Protein AF-A0A6B3GRY0-F1 (afdb_monomer)

Sequence (123 aa):
RLLSPQTLEAMTTVTPTDGTNIRFYGLGLRRYDLSCGTRVYGHTGTVQGFYTYAFSTRDGRRSLSALANTSNHGAANTALGGTLEAAFCGKKSAFAPAARSTAPSGTAAHVPLPAERDLPERH

Nearest PDB structures (foldseek):
  1pwd-assembly1_A  TM=9.852E-01  e=1.048E-08  Streptomyces sp. R61
  3wwx-assembly1_A  TM=9.154E-01  e=1.849E-05  Streptomyces sp. 82F2
  4y7p-assembly2_A  TM=9.454E-01  e=3.811E-04  Bacillus cereus
  7spn-assembly1_B  TM=7.417E-01  e=6.575E-03  Dehalococcoidia bacterium
  2qmi-assembly1_C  TM=7.936E-01  e=3.899E-02  Pyrococcus abyssi

Foldseek 3Di:
DPDDPVVLVQQPPWDAPDPPVQWTGGNNKIWGQEPQRFIKIHDWDADAQKTWDWIAGPVRPFIDIDMGRHAPPQVVQQVRQQVCCCRPVNPPPPDDDDDDDDDDDDPPDPDRDRGDDGDDDDD

Radius of gyration: 17.15 Å; Cα contacts (8 Å, |Δi|>4): 181; chains: 1; bounding box: 60×28×46 Å

Mean predicted aligned error: 9.05 Å

Structure (mmCIF, N/CA/C/O backbone):
data_AF-A0A6B3GRY0-F1
#
_entry.id   AF-A0A6B3GRY0-F1
#
loop_
_atom_site.group_PDB
_atom_site.id
_atom_site.type_symbol
_atom_site.label_atom_id
_atom_site.label_alt_id
_atom_site.label_comp_id
_atom_site.label_asym_id
_atom_site.label_entity_id
_atom_site.label_seq_id
_atom_site.pdbx_PDB_ins_code
_atom_site.Cartn_x
_atom_site.Cartn_y
_atom_site.Cartn_z
_atom_site.occupancy
_atom_site.B_iso_or_equiv
_atom_site.auth_seq_id
_atom_site.auth_comp_id
_atom_site.auth_asym_id
_atom_site.auth_atom_id
_atom_site.pdbx_PDB_model_num
ATOM 1 N N . ARG A 1 1 ? -2.930 -10.501 16.714 1.00 85.62 1 ARG A N 1
ATOM 2 C CA . ARG A 1 1 ? -3.199 -9.193 17.367 1.00 85.62 1 ARG A CA 1
ATOM 3 C C . ARG A 1 1 ? -1.935 -8.823 18.138 1.00 85.62 1 ARG A C 1
ATOM 5 O O . ARG A 1 1 ? -1.480 -9.681 18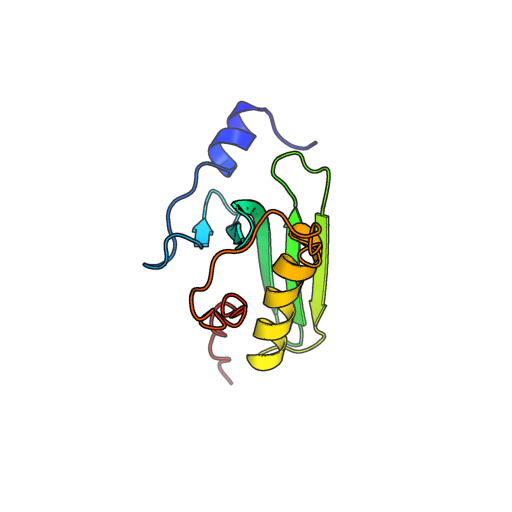.876 1.00 85.62 1 ARG A O 1
ATOM 12 N N . LEU A 1 2 ? -1.332 -7.654 17.886 1.00 95.81 2 LEU A N 1
ATOM 13 C CA . LEU A 1 2 ? 0.056 -7.359 18.307 1.00 95.81 2 LEU A CA 1
ATOM 14 C C . LEU A 1 2 ? 0.212 -6.120 19.202 1.00 95.81 2 LEU A C 1
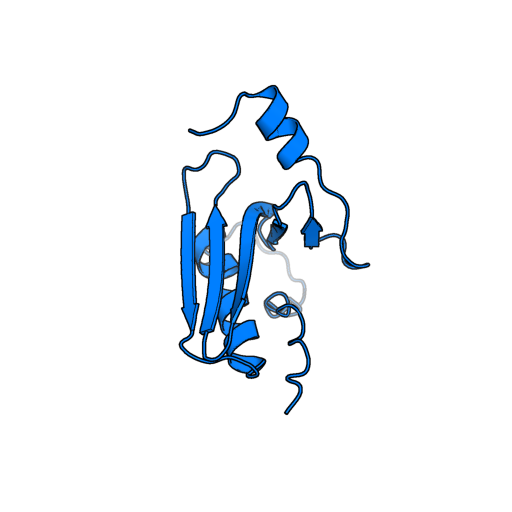ATOM 16 O O . LEU A 1 2 ? 1.208 -6.007 19.902 1.00 95.81 2 LEU A O 1
ATOM 20 N N . LEU A 1 3 ? -0.747 -5.191 19.170 1.00 97.06 3 LEU A N 1
ATOM 21 C CA . LEU A 1 3 ? -0.653 -3.882 19.821 1.00 97.06 3 LEU A CA 1
ATOM 22 C C . LEU A 1 3 ? -1.882 -3.620 20.696 1.00 97.06 3 LEU A C 1
ATOM 24 O O . LEU A 1 3 ? -2.958 -4.179 20.451 1.00 97.06 3 LEU A O 1
ATOM 28 N N . SER A 1 4 ? -1.730 -2.724 21.676 1.00 97.94 4 SER A N 1
ATOM 29 C CA . SER A 1 4 ? -2.867 -2.123 22.379 1.00 97.94 4 SER A CA 1
ATOM 30 C C . SER A 1 4 ? -3.727 -1.297 21.401 1.00 97.94 4 SER A C 1
ATOM 32 O O . SER A 1 4 ? -3.216 -0.856 20.364 1.00 97.94 4 SER A O 1
ATOM 34 N N . PRO A 1 5 ? -5.016 -1.045 21.704 1.00 97.00 5 PRO A N 1
ATOM 35 C CA . PRO A 1 5 ? -5.861 -0.200 20.860 1.00 97.00 5 PRO A CA 1
ATOM 36 C C . PRO A 1 5 ? -5.269 1.196 20.619 1.00 97.00 5 PRO A C 1
ATOM 38 O O . PRO A 1 5 ? -5.230 1.643 19.478 1.00 97.00 5 PRO A O 1
ATOM 41 N N . GLN A 1 6 ? -4.726 1.834 21.661 1.00 98.19 6 GLN A N 1
ATOM 42 C CA . GLN A 1 6 ? -4.141 3.176 21.570 1.00 98.19 6 GLN A CA 1
ATOM 43 C C . GLN A 1 6 ? -2.892 3.206 20.675 1.00 98.19 6 GLN A C 1
ATOM 45 O O . GLN A 1 6 ? -2.738 4.105 19.852 1.00 98.19 6 GLN A O 1
ATOM 50 N N . THR A 1 7 ? -2.008 2.208 20.789 1.00 98.38 7 THR A N 1
ATOM 51 C CA . THR A 1 7 ? -0.813 2.128 19.934 1.00 98.38 7 THR A CA 1
ATOM 52 C C . THR A 1 7 ? -1.187 1.817 18.484 1.00 98.38 7 THR A C 1
ATOM 54 O O . THR A 1 7 ? -0.588 2.374 17.566 1.00 98.38 7 THR A O 1
ATOM 57 N N . LEU A 1 8 ? -2.202 0.973 18.257 1.00 97.75 8 LEU A N 1
ATOM 58 C CA . LEU A 1 8 ? -2.716 0.718 16.911 1.00 97.75 8 LEU A CA 1
ATOM 59 C C . LEU A 1 8 ? -3.337 1.977 16.300 1.00 97.75 8 LEU A C 1
ATOM 61 O O . LEU A 1 8 ? -3.157 2.216 15.110 1.00 97.75 8 LEU A O 1
ATOM 65 N N . GLU A 1 9 ? -4.060 2.772 17.086 1.00 97.94 9 GLU A N 1
ATOM 66 C CA . GLU A 1 9 ? -4.619 4.041 16.629 1.00 97.94 9 GLU A CA 1
ATOM 67 C C . GLU A 1 9 ? -3.510 4.988 16.177 1.00 97.94 9 GLU A C 1
ATOM 69 O O . GLU A 1 9 ? -3.509 5.371 15.008 1.00 97.94 9 GLU A O 1
ATOM 74 N N . ALA A 1 10 ? -2.497 5.216 17.020 1.00 98.38 10 ALA A N 1
ATOM 75 C CA . ALA A 1 10 ? -1.327 6.025 16.676 1.00 98.38 10 ALA A CA 1
ATOM 76 C C . ALA A 1 10 ? -0.610 5.534 15.405 1.00 98.38 10 ALA A C 1
ATOM 78 O O . ALA A 1 10 ? -0.278 6.338 14.538 1.00 98.38 10 ALA A O 1
ATOM 79 N N . MET A 1 11 ? -0.425 4.217 15.244 1.00 98.44 11 MET A N 1
ATOM 80 C CA . MET A 1 11 ? 0.202 3.632 14.050 1.00 98.44 11 MET A CA 1
ATOM 81 C C . MET A 1 11 ? -0.586 3.911 12.760 1.00 98.44 11 MET A C 1
ATOM 83 O O . MET A 1 11 ? -0.009 3.964 11.675 1.00 98.44 11 MET A O 1
ATOM 87 N N . THR A 1 12 ? -1.903 4.094 12.878 1.00 97.81 12 THR A N 1
ATOM 88 C CA . THR A 1 12 ? -2.832 4.271 11.749 1.00 97.81 12 THR A CA 1
ATOM 89 C C . THR A 1 12 ? -3.395 5.676 11.594 1.00 97.81 12 THR A C 1
ATOM 91 O O . THR A 1 12 ? -4.213 5.909 10.703 1.00 97.81 12 THR A O 1
ATOM 94 N N . THR A 1 13 ? -2.934 6.609 12.419 1.00 98.38 13 THR A N 1
ATOM 95 C CA . THR A 1 13 ? -3.030 8.038 12.146 1.00 98.38 13 THR A CA 1
ATOM 96 C C . THR A 1 13 ? -2.027 8.352 11.044 1.00 98.38 13 THR A C 1
ATOM 98 O O . THR A 1 13 ? -0.827 8.152 11.217 1.00 98.38 13 THR A O 1
ATOM 101 N N . VAL A 1 14 ? -2.521 8.781 9.884 1.00 98.31 14 VAL A N 1
ATOM 102 C CA . VAL A 1 14 ? -1.716 8.891 8.662 1.00 98.31 14 VAL A CA 1
ATOM 103 C C . VAL A 1 14 ? -1.763 10.291 8.062 1.00 98.31 14 VAL A C 1
ATOM 105 O O . VAL A 1 14 ? -2.771 10.988 8.174 1.00 98.31 14 VAL A O 1
ATOM 108 N N . THR A 1 15 ? -0.703 10.665 7.352 1.00 97.81 15 THR A N 1
ATOM 109 C CA . THR A 1 15 ? -0.609 11.905 6.569 1.00 97.81 15 THR A CA 1
ATOM 110 C C . THR A 1 15 ? -0.476 11.593 5.073 1.00 97.81 15 THR A C 1
ATOM 112 O O . THR A 1 15 ? -0.004 10.506 4.729 1.00 97.81 15 THR A O 1
ATOM 115 N N . PRO A 1 16 ? -0.918 12.481 4.160 1.00 96.88 16 PRO A N 1
ATOM 116 C CA . PRO A 1 16 ? -0.730 12.282 2.721 1.00 96.88 16 PRO A CA 1
ATOM 117 C C . PRO A 1 16 ? 0.758 12.209 2.354 1.00 96.88 16 PRO A C 1
ATOM 119 O O . PRO A 1 16 ? 1.554 12.998 2.859 1.00 96.88 16 PRO A O 1
ATOM 122 N N . THR A 1 17 ? 1.135 11.289 1.463 1.00 93.88 17 THR A N 1
ATOM 123 C CA . THR A 1 17 ? 2.526 11.165 0.973 1.00 93.88 17 THR A CA 1
ATOM 124 C C . THR A 1 17 ? 2.779 11.907 -0.335 1.00 93.88 17 THR A C 1
ATOM 126 O O . THR A 1 17 ? 3.926 12.097 -0.724 1.00 93.88 17 THR A O 1
ATOM 129 N N . ASP A 1 18 ? 1.717 12.283 -1.044 1.00 89.31 18 ASP A N 1
ATOM 130 C CA . ASP A 1 18 ? 1.761 13.004 -2.311 1.00 89.31 18 ASP A CA 1
ATOM 131 C C . ASP A 1 18 ? 0.512 13.902 -2.460 1.00 89.31 18 ASP A C 1
ATOM 133 O O . ASP A 1 18 ? -0.374 13.919 -1.602 1.00 89.31 18 ASP A O 1
ATOM 137 N N . GLY A 1 19 ? 0.423 14.656 -3.561 1.00 90.50 19 GLY A N 1
ATOM 138 C CA . GLY A 1 19 ? -0.716 15.541 -3.841 1.00 90.50 19 GLY A CA 1
ATOM 139 C C . GLY A 1 19 ? -2.008 14.831 -4.271 1.00 90.50 19 GLY A C 1
ATOM 140 O O . GLY A 1 19 ? -3.014 15.496 -4.499 1.00 90.50 19 GLY A O 1
ATOM 141 N N . THR A 1 20 ? -2.007 13.499 -4.404 1.00 88.25 20 THR A N 1
ATOM 142 C CA . THR A 1 20 ? -3.162 12.744 -4.919 1.00 88.25 20 THR A CA 1
ATOM 143 C C . THR A 1 20 ? -4.208 12.437 -3.848 1.00 88.25 20 THR A C 1
ATOM 145 O O . THR A 1 20 ? -5.334 12.091 -4.189 1.00 88.25 20 THR A O 1
ATOM 148 N N . ASN A 1 21 ? -3.863 12.578 -2.559 1.00 91.06 21 ASN A N 1
ATOM 149 C CA . ASN A 1 21 ? -4.745 12.285 -1.418 1.00 91.06 21 ASN A CA 1
ATOM 150 C C . ASN A 1 21 ? -5.349 10.865 -1.422 1.00 91.06 21 ASN A C 1
ATOM 152 O O . ASN A 1 21 ? -6.413 10.633 -0.856 1.00 91.06 21 ASN A O 1
ATOM 156 N N . ILE A 1 22 ? -4.657 9.904 -2.033 1.00 93.56 22 ILE A N 1
ATOM 157 C CA . ILE A 1 22 ? -5.016 8.473 -2.006 1.00 93.56 22 ILE A CA 1
ATOM 158 C C . ILE A 1 22 ? -3.911 7.608 -1.391 1.00 93.56 22 ILE A C 1
ATOM 160 O O . ILE A 1 22 ? -4.158 6.456 -1.035 1.00 93.56 22 ILE A O 1
ATOM 164 N N . ARG A 1 23 ? -2.699 8.156 -1.230 1.00 95.38 23 ARG A N 1
ATOM 165 C CA . ARG A 1 23 ? -1.565 7.508 -0.567 1.00 95.38 23 ARG A CA 1
ATOM 166 C C . ARG A 1 23 ? -1.227 8.236 0.719 1.00 95.38 23 ARG A C 1
ATOM 168 O O . ARG A 1 23 ? -1.096 9.460 0.739 1.00 95.38 23 ARG A O 1
ATOM 175 N N . PHE A 1 24 ? -1.094 7.466 1.789 1.00 97.75 24 PHE A N 1
ATOM 176 C CA . PHE A 1 24 ? -0.844 7.989 3.118 1.00 97.75 24 PHE A CA 1
ATOM 177 C C . PHE A 1 24 ? 0.154 7.118 3.878 1.00 97.75 24 PHE A C 1
ATOM 179 O O . PHE A 1 24 ? 0.298 5.924 3.594 1.00 97.75 24 PHE A O 1
ATOM 186 N N . TYR A 1 25 ? 0.801 7.702 4.882 1.00 98.06 25 TYR A N 1
ATOM 187 C CA . TYR A 1 25 ? 1.772 7.014 5.726 1.00 98.06 25 TYR A CA 1
ATOM 188 C C . TYR A 1 25 ? 1.573 7.369 7.200 1.00 98.06 25 TYR A C 1
ATOM 190 O O . TYR A 1 25 ? 1.338 8.527 7.538 1.00 98.06 25 TYR A O 1
ATOM 198 N N . GLY A 1 26 ? 1.620 6.356 8.062 1.00 98.44 26 GLY A N 1
ATOM 199 C CA . GLY A 1 26 ? 1.584 6.473 9.521 1.00 98.44 26 GLY A CA 1
ATOM 200 C C . GLY A 1 26 ? 2.917 6.064 10.141 1.00 98.44 26 GLY A C 1
ATOM 201 O O . GLY A 1 26 ? 3.982 6.303 9.580 1.00 98.44 26 GLY A O 1
ATOM 202 N N . LEU A 1 27 ? 2.890 5.396 11.292 1.00 98.31 27 LEU A N 1
ATOM 203 C CA . LEU A 1 27 ? 4.124 4.935 11.942 1.00 98.31 27 LEU A CA 1
ATOM 204 C C . LEU A 1 27 ? 4.566 3.588 11.354 1.00 98.31 27 LEU A C 1
ATOM 206 O O . LEU A 1 27 ? 4.183 2.531 11.846 1.00 98.31 27 LEU A O 1
ATOM 210 N N . GLY A 1 28 ? 5.347 3.625 10.270 1.00 97.94 28 GLY A N 1
ATOM 211 C CA . GLY A 1 28 ? 5.842 2.411 9.601 1.00 97.94 28 GLY A CA 1
ATOM 212 C C . GLY A 1 28 ? 4.757 1.628 8.851 1.00 97.94 28 GLY A C 1
ATOM 213 O O . GLY A 1 28 ? 4.900 0.429 8.626 1.00 97.94 28 GLY A O 1
ATOM 214 N N . LEU A 1 29 ? 3.649 2.288 8.505 1.00 98.25 29 LEU A N 1
ATOM 215 C CA . LEU A 1 29 ? 2.481 1.665 7.893 1.00 98.25 29 LEU A CA 1
ATOM 216 C C . LEU A 1 29 ? 1.910 2.566 6.801 1.00 98.25 29 LEU A C 1
ATOM 218 O O . LEU A 1 29 ? 1.560 3.720 7.046 1.00 98.25 29 LEU A O 1
ATOM 222 N N . ARG A 1 30 ? 1.771 2.019 5.598 1.00 98.25 30 ARG A N 1
ATOM 223 C CA . ARG A 1 30 ? 1.114 2.665 4.463 1.00 98.25 30 ARG A CA 1
ATOM 224 C C . ARG A 1 30 ? -0.390 2.480 4.555 1.00 98.25 30 ARG A C 1
ATOM 226 O O . ARG A 1 30 ? -0.856 1.407 4.941 1.00 98.25 30 ARG A O 1
ATOM 233 N N . ARG A 1 31 ? -1.138 3.491 4.117 1.00 98.19 31 ARG A N 1
ATOM 234 C CA . ARG A 1 31 ? -2.552 3.364 3.757 1.00 98.19 31 ARG A CA 1
ATOM 235 C C . ARG A 1 31 ? -2.749 3.773 2.306 1.00 98.19 31 ARG A C 1
ATOM 237 O O . ARG A 1 31 ? -2.310 4.852 1.910 1.00 98.19 31 ARG A O 1
ATOM 244 N N . TYR A 1 32 ? -3.465 2.941 1.561 1.00 97.06 32 TYR A N 1
ATOM 245 C CA . TYR A 1 32 ? -3.992 3.303 0.252 1.00 97.06 32 TYR A CA 1
ATOM 246 C C . TYR A 1 32 ? -5.516 3.320 0.290 1.00 97.06 32 TYR A C 1
ATOM 248 O O . TYR A 1 32 ? -6.147 2.400 0.822 1.00 97.06 32 TYR A O 1
ATOM 256 N N . ASP A 1 33 ? -6.086 4.374 -0.283 1.00 96.19 33 ASP A N 1
ATOM 257 C CA . ASP A 1 33 ? -7.518 4.489 -0.523 1.00 96.19 33 ASP A CA 1
ATOM 258 C C . ASP A 1 33 ? -7.788 3.998 -1.948 1.00 96.19 33 ASP A C 1
ATOM 260 O O . ASP A 1 33 ? -7.369 4.617 -2.926 1.00 96.19 33 ASP A O 1
ATOM 264 N N . LEU A 1 34 ? -8.430 2.833 -2.049 1.00 95.56 34 LEU A N 1
ATOM 265 C CA . LEU A 1 34 ? -8.717 2.173 -3.319 1.00 95.56 34 LEU A CA 1
ATOM 266 C C . LEU A 1 34 ? -9.932 2.800 -4.001 1.00 95.56 34 LEU A C 1
ATOM 268 O O . LEU A 1 34 ? -10.790 3.413 -3.359 1.00 95.56 34 LEU A O 1
ATOM 272 N N . SER A 1 35 ? -10.053 2.565 -5.303 1.00 92.81 35 SER A N 1
ATOM 273 C CA . SER A 1 35 ? -11.114 3.113 -6.151 1.00 92.81 35 SER A CA 1
ATOM 274 C C . SER A 1 35 ? -12.540 2.829 -5.649 1.00 92.81 35 SER A C 1
ATOM 276 O O . SER A 1 35 ? -13.446 3.636 -5.850 1.00 92.81 35 SER A O 1
ATOM 278 N N . CYS A 1 36 ? -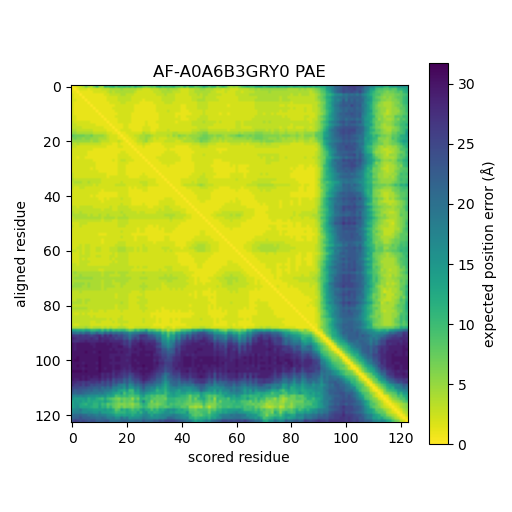12.752 1.699 -4.965 1.00 93.75 36 CYS A N 1
ATOM 279 C CA . CYS A 1 36 ? -14.042 1.311 -4.394 1.00 93.75 36 CYS A CA 1
ATOM 280 C C . CYS A 1 36 ? -14.311 1.898 -2.995 1.00 93.75 36 CYS A C 1
ATOM 282 O O . CYS A 1 36 ? -15.241 1.462 -2.317 1.00 93.75 36 CYS A O 1
ATOM 284 N N . GLY A 1 37 ? -13.481 2.831 -2.518 1.00 93.81 37 GLY A N 1
ATOM 285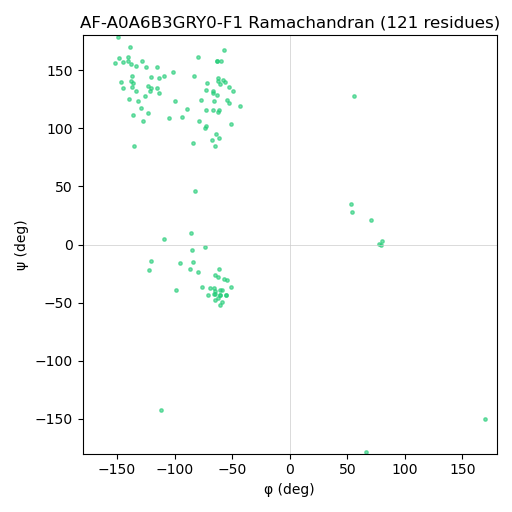 C CA . GLY A 1 37 ? -13.582 3.435 -1.184 1.00 93.81 37 GLY A CA 1
ATOM 286 C C . GLY A 1 37 ? -13.031 2.563 -0.050 1.00 93.81 37 GLY A C 1
ATOM 287 O O . GLY A 1 37 ? -13.041 2.977 1.111 1.00 93.81 37 GLY A O 1
ATOM 288 N N . THR A 1 38 ? -12.527 1.363 -0.361 1.00 96.12 38 THR A N 1
ATOM 289 C CA . THR A 1 38 ? -11.868 0.508 0.633 1.00 96.12 38 THR A CA 1
ATOM 290 C C . THR A 1 38 ? -10.506 1.084 0.991 1.00 96.12 38 THR A C 1
ATOM 292 O O . THR A 1 38 ? -9.705 1.407 0.119 1.00 96.12 38 THR A O 1
ATOM 295 N N . ARG A 1 39 ? -10.226 1.162 2.292 1.00 97.69 39 ARG A N 1
ATOM 296 C CA . ARG A 1 39 ? -8.928 1.578 2.825 1.00 97.69 39 ARG A CA 1
ATOM 297 C C . ARG A 1 39 ? -8.136 0.344 3.222 1.00 97.69 39 ARG A C 1
ATOM 299 O O . ARG A 1 39 ? -8.605 -0.445 4.050 1.00 97.69 39 ARG A 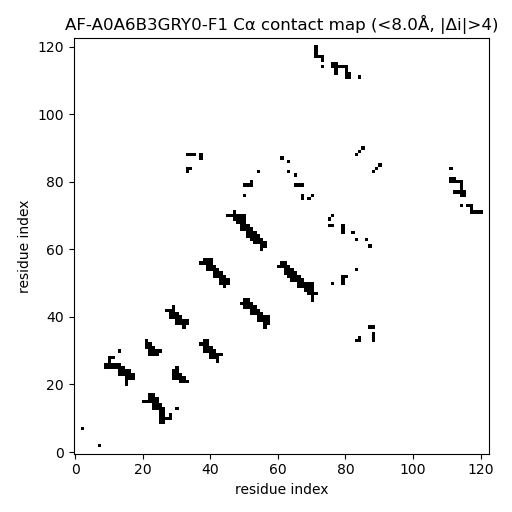O 1
ATOM 306 N N . VAL A 1 40 ? -6.947 0.194 2.658 1.00 98.25 40 VAL A N 1
ATOM 307 C CA . VAL A 1 40 ? -6.040 -0.916 2.971 1.00 98.25 40 VAL A CA 1
ATOM 308 C C . VAL A 1 40 ? -4.789 -0.401 3.658 1.00 98.25 40 VAL A C 1
ATOM 310 O O . VAL A 1 40 ? -4.301 0.679 3.339 1.00 98.25 40 VAL A O 1
ATOM 313 N N . TYR A 1 41 ? -4.282 -1.179 4.609 1.00 98.56 41 TYR A N 1
ATOM 314 C CA . TYR A 1 41 ? -3.155 -0.843 5.469 1.00 98.56 41 TYR A CA 1
ATOM 315 C C . TYR A 1 41 ? -2.075 -1.907 5.336 1.00 98.56 41 TYR A C 1
ATOM 317 O O . TYR A 1 41 ? -2.388 -3.097 5.332 1.00 98.56 41 TYR A O 1
ATOM 325 N N . GLY A 1 42 ? -0.816 -1.505 5.228 1.00 98.25 42 GLY A N 1
ATOM 326 C CA . GLY A 1 42 ? 0.253 -2.452 4.945 1.00 98.25 42 GLY A CA 1
ATOM 327 C C . GLY A 1 42 ? 1.569 -1.788 4.602 1.00 98.25 42 GLY A C 1
ATOM 328 O O . GLY A 1 42 ? 1.858 -0.690 5.073 1.00 98.25 42 GLY A O 1
ATOM 329 N N . HIS A 1 43 ? 2.370 -2.447 3.773 1.00 98.00 43 HIS A N 1
ATOM 330 C CA . HIS A 1 43 ? 3.599 -1.866 3.257 1.00 98.00 43 HIS A CA 1
ATOM 331 C C . HIS A 1 43 ? 3.979 -2.446 1.886 1.00 98.00 43 HIS A C 1
ATOM 333 O O . HIS A 1 43 ? 3.595 -3.563 1.531 1.00 98.00 43 HIS A O 1
ATOM 339 N N . THR A 1 44 ? 4.750 -1.671 1.126 1.00 97.00 44 THR A N 1
ATOM 340 C CA . THR A 1 44 ? 5.432 -2.094 -0.104 1.00 97.00 44 THR A CA 1
ATOM 341 C C . THR A 1 44 ? 6.903 -2.371 0.190 1.00 97.00 44 THR A C 1
ATOM 343 O O . THR A 1 44 ? 7.492 -1.737 1.062 1.00 97.00 44 THR A O 1
ATOM 346 N N . GLY A 1 45 ? 7.528 -3.309 -0.504 1.00 95.31 45 GLY A N 1
ATOM 347 C CA . GLY A 1 45 ? 8.947 -3.604 -0.323 1.00 95.31 45 GLY A CA 1
ATOM 348 C C . GLY A 1 45 ? 9.644 -3.772 -1.656 1.00 95.31 45 GLY A C 1
ATOM 349 O O . GLY A 1 45 ? 9.108 -4.418 -2.556 1.00 95.31 45 GLY A O 1
ATOM 350 N N . THR A 1 46 ? 10.850 -3.224 -1.741 1.00 95.12 46 THR A N 1
ATOM 351 C CA . THR A 1 46 ? 11.739 -3.370 -2.890 1.00 95.12 46 THR A CA 1
ATOM 352 C C . THR A 1 46 ? 13.113 -3.760 -2.376 1.00 95.12 46 THR A C 1
ATOM 354 O O . THR A 1 46 ? 13.693 -3.059 -1.548 1.00 95.12 46 THR A O 1
ATOM 357 N N . VAL A 1 47 ? 13.620 -4.880 -2.869 1.00 93.69 47 VAL A N 1
ATOM 358 C CA . VAL A 1 47 ? 14.997 -5.352 -2.685 1.00 93.69 47 VAL A CA 1
ATOM 359 C C . VAL A 1 47 ? 15.451 -5.962 -4.009 1.00 93.69 47 VAL A C 1
ATOM 361 O O . VAL A 1 47 ? 14.612 -6.260 -4.858 1.00 93.69 47 VAL A O 1
ATOM 364 N N . GLN A 1 48 ? 16.753 -6.128 -4.227 1.00 94.62 48 GLN A N 1
ATOM 365 C CA . GLN A 1 48 ? 17.278 -6.662 -5.484 1.00 94.62 48 GLN A CA 1
ATOM 366 C C . GLN A 1 48 ? 16.606 -7.994 -5.847 1.00 94.62 48 GLN A C 1
ATOM 368 O O . GLN A 1 48 ? 16.633 -8.954 -5.079 1.00 94.62 48 GLN A O 1
ATOM 373 N N . GLY A 1 49 ? 15.986 -8.029 -7.026 1.00 95.44 49 GLY A N 1
ATOM 374 C CA . GLY A 1 49 ? 15.260 -9.184 -7.540 1.00 95.44 49 GLY A CA 1
ATOM 375 C C . GLY A 1 49 ? 13.847 -9.370 -6.984 1.00 95.44 49 GLY A C 1
ATOM 376 O O . GLY A 1 49 ? 13.214 -10.351 -7.362 1.00 95.44 49 GLY A O 1
ATOM 377 N N . PHE A 1 50 ? 13.326 -8.473 -6.133 1.00 96.19 50 PHE A N 1
ATOM 378 C CA . PHE A 1 50 ? 11.985 -8.622 -5.562 1.00 96.19 50 PHE A CA 1
ATOM 379 C C . PHE A 1 50 ? 11.215 -7.314 -5.343 1.00 96.19 50 PHE A C 1
ATOM 381 O O . PHE A 1 50 ? 11.690 -6.374 -4.701 1.00 96.19 50 PHE A O 1
ATOM 388 N N . TYR A 1 51 ? 9.943 -7.339 -5.742 1.00 97.12 51 TYR A N 1
ATOM 389 C CA . TYR A 1 51 ? 8.903 -6.436 -5.255 1.00 97.12 51 TYR A CA 1
ATOM 390 C C . TYR A 1 51 ? 7.915 -7.187 -4.371 1.00 97.12 51 TYR A C 1
ATOM 392 O O . TYR A 1 51 ? 7.570 -8.336 -4.651 1.00 97.12 51 TYR A O 1
ATOM 400 N N . THR A 1 52 ? 7.406 -6.520 -3.337 1.00 97.44 52 THR A N 1
ATOM 401 C CA . THR A 1 52 ? 6.405 -7.070 -2.415 1.00 97.44 52 THR A CA 1
ATOM 402 C C . THR A 1 52 ? 5.328 -6.048 -2.078 1.00 97.44 52 THR A C 1
ATOM 404 O O . THR A 1 52 ? 5.607 -4.865 -1.890 1.00 97.44 52 THR A O 1
ATOM 407 N N . TYR A 1 53 ? 4.084 -6.512 -1.995 1.00 98.06 53 TYR A N 1
ATOM 408 C CA . TYR A 1 53 ? 2.934 -5.758 -1.503 1.00 98.06 53 TYR A CA 1
ATOM 409 C C . TYR A 1 53 ? 2.246 -6.616 -0.448 1.00 98.06 53 TYR A C 1
ATOM 411 O O . TYR A 1 53 ? 1.766 -7.701 -0.764 1.00 98.06 53 TYR A O 1
ATOM 419 N N . ALA A 1 54 ? 2.192 -6.138 0.793 1.00 98.38 54 ALA A N 1
ATOM 420 C CA . ALA A 1 54 ? 1.539 -6.837 1.894 1.00 98.38 54 ALA A CA 1
ATOM 421 C C . ALA A 1 54 ? 0.546 -5.892 2.572 1.00 98.38 54 ALA A C 1
ATOM 423 O O . ALA A 1 54 ? 0.954 -4.956 3.257 1.00 98.38 54 ALA A O 1
ATOM 424 N N . PHE A 1 55 ? -0.750 -6.114 2.354 1.00 98.50 55 PHE A N 1
ATOM 425 C CA . PHE A 1 55 ? -1.822 -5.214 2.783 1.00 98.50 55 PHE A CA 1
ATOM 426 C C . PHE A 1 55 ? -3.011 -5.967 3.370 1.00 98.50 55 PHE A C 1
ATOM 428 O O . PHE A 1 55 ? -3.269 -7.122 3.044 1.00 98.50 55 PHE A O 1
ATOM 435 N N . SER A 1 56 ? -3.767 -5.286 4.224 1.00 98.31 56 SER A N 1
ATOM 436 C CA . SER A 1 56 ? -4.970 -5.805 4.863 1.00 98.31 56 SER A CA 1
ATOM 437 C C . SER A 1 56 ? -6.029 -4.720 5.046 1.00 98.31 56 SER A C 1
ATOM 439 O O . SER A 1 56 ? -5.715 -3.533 5.137 1.00 98.31 56 SER A O 1
ATOM 441 N N . THR A 1 57 ? -7.297 -5.114 5.160 1.00 97.69 57 THR A N 1
ATOM 442 C CA . THR A 1 57 ? -8.363 -4.228 5.654 1.00 97.69 57 THR A CA 1
ATOM 443 C C . THR A 1 57 ? -8.097 -3.809 7.102 1.00 97.69 57 THR A C 1
ATOM 445 O O . THR A 1 57 ? -7.388 -4.501 7.838 1.00 97.69 57 THR A O 1
ATOM 448 N N . ARG A 1 58 ? -8.689 -2.682 7.529 1.00 95.88 58 ARG A N 1
ATOM 449 C CA . ARG A 1 58 ? -8.538 -2.114 8.887 1.00 95.88 58 ARG A CA 1
ATOM 450 C C . ARG A 1 58 ? -8.810 -3.122 10.007 1.00 95.88 58 ARG A C 1
ATOM 452 O O . ARG A 1 58 ? -8.156 -3.072 11.043 1.00 95.88 58 ARG A O 1
ATOM 459 N N . ASP A 1 59 ? -9.782 -4.003 9.794 1.00 95.06 59 ASP A N 1
ATOM 460 C CA . ASP A 1 59 ? -10.209 -5.044 10.732 1.00 95.06 59 ASP A CA 1
ATOM 461 C C . ASP A 1 59 ? -9.374 -6.337 10.655 1.00 95.06 59 ASP A C 1
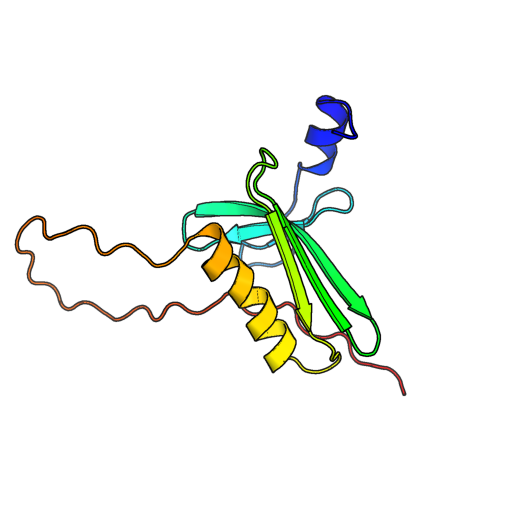ATOM 463 O O . ASP A 1 59 ? -9.584 -7.250 11.450 1.00 95.06 59 ASP A O 1
ATOM 467 N N . GLY A 1 60 ? -8.432 -6.435 9.712 1.00 95.00 60 GLY A N 1
ATOM 468 C CA . GLY A 1 60 ? -7.581 -7.610 9.530 1.00 95.00 60 GLY A CA 1
ATOM 469 C C . GLY A 1 60 ? -8.244 -8.798 8.824 1.00 95.00 60 GLY A C 1
ATOM 470 O O . GLY A 1 60 ? -7.607 -9.838 8.688 1.00 95.00 60 GLY A O 1
ATOM 471 N N . ARG A 1 61 ? -9.518 -8.700 8.410 1.00 96.25 61 ARG A N 1
ATOM 472 C CA . ARG A 1 61 ? -10.290 -9.867 7.934 1.00 96.25 61 ARG A CA 1
ATOM 473 C C . ARG A 1 61 ? -9.981 -10.272 6.498 1.00 96.25 61 ARG A C 1
ATOM 475 O O . ARG A 1 61 ? -10.222 -11.420 6.133 1.00 96.25 61 ARG A O 1
ATOM 482 N N . ARG A 1 62 ? -9.482 -9.347 5.677 1.00 97.25 62 ARG A N 1
ATOM 483 C CA . ARG A 1 62 ? -9.027 -9.615 4.308 1.00 97.25 62 ARG A CA 1
ATOM 484 C C . ARG A 1 62 ? -7.604 -9.111 4.172 1.00 97.25 62 ARG A C 1
ATOM 486 O O . ARG A 1 62 ? -7.350 -7.946 4.468 1.00 97.25 62 ARG A O 1
ATOM 493 N N . SER A 1 63 ? -6.712 -9.965 3.693 1.00 97.56 63 SER A N 1
ATOM 494 C CA . SER A 1 63 ? -5.307 -9.644 3.469 1.00 97.56 63 SER A CA 1
ATOM 495 C C . SER A 1 63 ? -4.844 -10.121 2.095 1.00 97.56 63 SER A C 1
ATOM 497 O O . SER A 1 63 ? -5.400 -11.055 1.518 1.00 97.56 63 SER A O 1
ATOM 499 N N . LEU A 1 64 ? -3.825 -9.449 1.572 1.00 97.94 64 LEU A N 1
ATOM 500 C CA . LEU A 1 64 ? -3.115 -9.794 0.353 1.00 97.94 64 LEU A CA 1
ATOM 501 C C . LEU A 1 64 ? -1.618 -9.700 0.630 1.00 97.94 64 LEU A C 1
ATOM 503 O O . LEU A 1 64 ? -1.153 -8.675 1.127 1.00 97.94 64 LEU A O 1
ATOM 507 N N . SER A 1 65 ? -0.884 -10.732 0.226 1.00 98.06 65 SER A N 1
ATOM 508 C CA . SER A 1 65 ? 0.566 -10.687 0.066 1.00 98.06 65 SER A CA 1
ATOM 509 C C . SER A 1 65 ? 0.889 -11.084 -1.369 1.00 98.06 65 SER A C 1
ATOM 511 O O . SER A 1 65 ? 0.634 -12.220 -1.763 1.00 98.06 65 SER A O 1
ATOM 513 N N . ALA A 1 66 ? 1.409 -10.147 -2.154 1.00 97.19 66 ALA A N 1
ATOM 514 C CA . ALA A 1 66 ? 1.786 -10.345 -3.547 1.00 97.19 66 ALA A CA 1
ATOM 515 C C . ALA A 1 66 ? 3.279 -10.058 -3.733 1.00 97.19 66 ALA A C 1
ATOM 517 O O . ALA A 1 66 ? 3.833 -9.160 -3.093 1.00 97.19 66 ALA A O 1
ATOM 518 N N . LEU A 1 67 ? 3.924 -10.822 -4.613 1.00 97.69 67 LEU A N 1
ATOM 519 C CA . LEU A 1 67 ? 5.349 -10.720 -4.908 1.00 97.69 67 LEU A CA 1
ATOM 520 C C . LEU A 1 67 ? 5.595 -10.821 -6.414 1.00 97.69 67 LEU A C 1
ATOM 522 O O . LEU A 1 67 ? 4.921 -11.583 -7.106 1.00 97.69 67 LEU A O 1
ATOM 526 N N . ALA A 1 68 ? 6.596 -10.087 -6.892 1.00 96.44 68 ALA A N 1
ATOM 527 C CA . ALA A 1 68 ? 7.229 -10.311 -8.185 1.00 96.44 68 ALA A CA 1
ATOM 528 C C . ALA A 1 68 ? 8.719 -10.598 -7.965 1.00 96.44 68 ALA A C 1
ATOM 530 O O . ALA A 1 68 ? 9.373 -9.890 -7.204 1.00 96.44 68 ALA A O 1
ATOM 531 N N . ASN A 1 69 ? 9.256 -11.616 -8.636 1.00 97.19 69 ASN A N 1
ATOM 532 C CA . ASN A 1 69 ? 10.670 -12.011 -8.603 1.00 97.19 69 ASN A CA 1
ATOM 533 C C . ASN A 1 69 ? 11.531 -11.165 -9.562 1.00 97.19 69 ASN A C 1
ATOM 535 O O . ASN A 1 69 ? 12.327 -11.679 -10.346 1.00 97.19 69 ASN A O 1
ATOM 539 N N . THR A 1 70 ? 11.323 -9.852 -9.525 1.00 95.00 70 THR A N 1
ATOM 540 C CA . THR A 1 70 ? 12.137 -8.856 -10.218 1.00 95.00 70 THR A CA 1
ATOM 541 C C . THR A 1 70 ? 12.162 -7.563 -9.400 1.00 95.00 70 THR A C 1
ATOM 543 O O . THR A 1 70 ? 11.291 -7.348 -8.558 1.00 95.00 70 THR A O 1
ATOM 546 N N . SER A 1 71 ? 13.148 -6.705 -9.650 1.00 92.81 71 SER A N 1
ATOM 547 C CA . SER A 1 71 ? 13.226 -5.324 -9.163 1.00 92.81 71 SER A CA 1
ATOM 548 C C . SER A 1 71 ? 13.738 -4.423 -10.292 1.00 92.81 71 SER A C 1
ATOM 550 O O . SER A 1 71 ? 14.159 -4.923 -11.334 1.00 92.81 71 SER A O 1
ATOM 552 N N . ASN A 1 72 ? 13.686 -3.101 -10.113 1.00 91.75 72 ASN A N 1
ATOM 553 C CA . ASN A 1 72 ? 14.021 -2.114 -11.149 1.00 91.75 72 ASN A CA 1
ATOM 554 C C . ASN A 1 72 ? 13.247 -2.321 -12.473 1.00 91.75 72 ASN A C 1
ATOM 556 O O . ASN A 1 72 ? 13.765 -2.122 -13.571 1.00 91.75 72 ASN A O 1
ATOM 560 N N . HIS A 1 73 ? 11.995 -2.772 -12.369 1.00 92.62 73 HIS A N 1
ATOM 561 C CA . HIS A 1 73 ? 11.128 -3.065 -13.502 1.00 92.62 73 HIS A CA 1
ATOM 562 C C . HIS A 1 73 ? 9.725 -2.501 -13.251 1.00 92.62 73 HIS A C 1
ATOM 564 O O . HIS A 1 73 ? 8.807 -3.203 -12.810 1.00 92.62 73 HIS A O 1
ATOM 570 N N . GLY A 1 74 ? 9.544 -1.216 -13.563 1.00 90.19 74 GLY A N 1
ATOM 571 C CA . GLY A 1 74 ? 8.346 -0.450 -13.207 1.00 90.19 74 GLY A CA 1
ATOM 572 C C . GLY A 1 74 ? 7.021 -1.028 -13.715 1.00 90.19 74 GLY A C 1
ATOM 573 O O . GLY A 1 74 ? 5.997 -0.890 -13.044 1.00 90.19 74 GLY A O 1
ATOM 574 N N . ALA A 1 75 ? 7.015 -1.738 -14.849 1.00 91.44 75 ALA A N 1
ATOM 575 C CA . ALA A 1 75 ? 5.819 -2.434 -15.332 1.00 91.44 75 ALA A CA 1
ATOM 576 C C . ALA A 1 75 ? 5.397 -3.583 -14.396 1.00 91.44 75 ALA A C 1
ATOM 578 O O . ALA A 1 75 ? 4.205 -3.769 -14.153 1.00 91.44 75 ALA A O 1
ATOM 579 N N . ALA A 1 76 ? 6.361 -4.307 -13.816 1.00 93.31 76 ALA A N 1
ATOM 580 C CA . ALA A 1 76 ? 6.075 -5.359 -12.840 1.00 93.31 76 ALA A CA 1
ATOM 581 C C . ALA A 1 76 ? 5.588 -4.755 -11.516 1.00 93.31 76 ALA A C 1
ATOM 583 O O . ALA A 1 76 ? 4.588 -5.216 -10.973 1.00 93.31 76 ALA A O 1
ATOM 584 N N . ASN A 1 77 ? 6.227 -3.679 -11.044 1.00 93.94 77 ASN A N 1
ATOM 585 C CA . ASN A 1 77 ? 5.791 -2.960 -9.845 1.00 93.94 77 ASN A CA 1
ATOM 586 C C . ASN A 1 77 ? 4.359 -2.401 -10.008 1.00 93.94 77 ASN A C 1
ATOM 588 O O . ASN A 1 77 ? 3.507 -2.594 -9.143 1.00 93.94 77 ASN A O 1
ATOM 592 N N . THR A 1 78 ? 4.048 -1.808 -11.168 1.00 91.69 78 THR A N 1
ATOM 593 C CA . THR A 1 78 ? 2.701 -1.304 -11.505 1.00 91.69 78 THR A CA 1
ATOM 594 C C . THR A 1 78 ? 1.659 -2.418 -11.532 1.00 91.69 78 THR A C 1
ATOM 596 O O . THR A 1 78 ? 0.586 -2.271 -10.944 1.00 91.69 78 THR A O 1
ATOM 599 N N . ALA A 1 79 ? 1.969 -3.554 -12.164 1.00 91.56 79 ALA A N 1
ATOM 600 C CA . ALA A 1 79 ? 1.081 -4.713 -12.164 1.00 91.56 79 ALA A CA 1
ATOM 601 C C . ALA A 1 79 ? 0.825 -5.232 -10.739 1.00 91.56 79 ALA A C 1
ATOM 603 O O . ALA A 1 79 ? -0.313 -5.563 -10.401 1.00 91.56 79 ALA A O 1
ATOM 604 N N . LEU A 1 80 ? 1.857 -5.240 -9.888 1.00 93.69 80 LEU A N 1
ATOM 605 C CA . LEU A 1 80 ? 1.752 -5.662 -8.495 1.00 93.69 80 LEU A CA 1
ATOM 606 C C . LEU A 1 80 ? 0.855 -4.715 -7.685 1.00 93.69 80 LEU A C 1
ATOM 608 O O . LEU A 1 80 ? -0.024 -5.187 -6.970 1.00 93.69 80 LEU A O 1
ATOM 612 N N . GLY A 1 81 ? 0.973 -3.397 -7.871 1.00 92.56 81 GLY A N 1
ATOM 613 C CA . GLY A 1 81 ? 0.052 -2.421 -7.277 1.00 92.56 81 GLY A CA 1
ATOM 614 C C . GLY A 1 81 ? -1.409 -2.641 -7.691 1.00 92.56 81 GLY A C 1
ATOM 615 O O . GLY A 1 81 ? -2.310 -2.592 -6.850 1.00 92.56 81 GLY A O 1
ATOM 616 N N . GLY A 1 82 ? -1.648 -2.994 -8.958 1.00 92.81 82 GLY A N 1
ATOM 617 C CA . GLY A 1 82 ? -2.981 -3.324 -9.477 1.00 92.81 82 GLY A CA 1
ATOM 618 C C . GLY A 1 82 ? -3.648 -4.535 -8.806 1.00 92.81 82 GLY A C 1
ATOM 619 O O . GLY A 1 82 ? -4.876 -4.641 -8.810 1.00 92.81 82 GLY A O 1
ATOM 620 N N . THR A 1 83 ? -2.877 -5.425 -8.169 1.00 94.94 83 THR A N 1
ATOM 621 C CA . THR A 1 83 ? -3.440 -6.572 -7.434 1.00 94.94 83 THR A CA 1
ATOM 622 C C . THR A 1 83 ? -4.271 -6.149 -6.224 1.00 94.94 83 THR A C 1
ATOM 624 O O . THR A 1 83 ? -5.205 -6.863 -5.863 1.00 94.94 83 THR A O 1
ATOM 627 N N . LEU A 1 84 ? -4.004 -4.977 -5.635 1.00 95.69 84 LEU A N 1
ATOM 628 C CA . LEU A 1 84 ? -4.790 -4.458 -4.516 1.00 95.69 84 LEU A CA 1
ATOM 629 C C . LEU A 1 84 ? -6.234 -4.160 -4.933 1.00 95.69 84 LEU A C 1
ATOM 631 O O . LEU A 1 84 ? -7.169 -4.604 -4.268 1.00 95.69 84 LEU A O 1
ATOM 635 N N . GLU A 1 85 ? -6.430 -3.473 -6.058 1.00 94.38 85 GLU A N 1
ATOM 636 C CA . GLU A 1 85 ? -7.770 -3.202 -6.597 1.00 94.38 85 GLU A CA 1
ATOM 637 C C . GLU A 1 85 ? -8.515 -4.516 -6.865 1.00 94.38 85 GLU A C 1
ATOM 639 O O . GLU A 1 85 ? -9.621 -4.733 -6.364 1.00 94.38 85 GLU A O 1
ATOM 644 N N . ALA A 1 86 ? -7.868 -5.453 -7.564 1.00 93.12 86 ALA A N 1
ATOM 645 C CA . ALA A 1 86 ? -8.467 -6.746 -7.885 1.00 93.12 86 ALA A CA 1
ATOM 646 C C . ALA A 1 86 ? -8.845 -7.556 -6.629 1.00 93.12 86 ALA A C 1
ATOM 648 O O . ALA A 1 86 ? -9.937 -8.126 -6.566 1.00 93.12 86 ALA A O 1
ATOM 649 N N . ALA A 1 87 ? -7.966 -7.598 -5.624 1.00 94.75 87 ALA A N 1
ATOM 650 C CA . ALA A 1 87 ? -8.145 -8.416 -4.430 1.00 94.75 87 ALA A CA 1
ATOM 651 C C . ALA A 1 87 ? -9.166 -7.837 -3.444 1.00 94.75 87 ALA A C 1
ATOM 653 O O . ALA A 1 87 ? -9.901 -8.601 -2.812 1.00 94.75 87 ALA A O 1
ATOM 654 N N . PHE A 1 88 ? -9.221 -6.510 -3.287 1.00 95.62 88 PHE A N 1
ATOM 655 C CA . PHE A 1 88 ? -10.046 -5.858 -2.265 1.00 95.62 88 PHE A CA 1
ATOM 656 C C . PHE A 1 88 ? -11.376 -5.331 -2.805 1.00 95.62 88 PHE A C 1
ATOM 658 O O . PHE A 1 88 ? -12.401 -5.522 -2.141 1.00 95.62 88 PHE A O 1
ATOM 665 N N . CYS A 1 89 ? -11.393 -4.762 -4.011 1.00 92.69 89 CYS A N 1
ATOM 666 C CA . CYS A 1 89 ? -12.612 -4.246 -4.635 1.00 92.69 89 CYS A CA 1
ATOM 667 C C . CYS A 1 89 ? -13.384 -5.316 -5.421 1.00 92.69 89 CYS A C 1
ATOM 669 O O . CYS A 1 89 ? -14.592 -5.182 -5.613 1.00 92.69 89 CYS A O 1
ATOM 671 N N . GLY A 1 90 ? -12.715 -6.405 -5.821 1.00 79.81 90 GLY A N 1
ATOM 672 C CA . GLY A 1 90 ? -13.305 -7.445 -6.663 1.00 79.81 90 GLY A CA 1
ATOM 673 C C . GLY A 1 90 ? -13.627 -6.940 -8.074 1.00 79.81 90 GLY A C 1
ATOM 674 O O . GLY A 1 90 ? -13.387 -5.786 -8.428 1.00 79.81 90 GLY A O 1
ATOM 675 N N . LYS A 1 91 ? -14.204 -7.804 -8.915 1.00 65.69 91 LYS A N 1
ATOM 676 C CA . LYS A 1 91 ? -14.841 -7.331 -10.153 1.00 65.69 91 LYS A CA 1
ATOM 677 C C . LYS A 1 91 ? -16.049 -6.497 -9.741 1.00 65.69 91 LYS A C 1
ATOM 679 O O . LYS A 1 91 ? -16.838 -6.975 -8.928 1.00 65.69 91 LYS A O 1
ATOM 684 N N . LYS A 1 92 ? -16.226 -5.299 -10.314 1.00 52.84 92 LYS A N 1
ATOM 685 C CA . LYS A 1 92 ? -17.502 -4.574 -10.229 1.00 52.84 92 LYS A CA 1
ATOM 686 C C . LYS A 1 92 ? -18.590 -5.556 -10.656 1.00 52.84 92 LYS A C 1
ATOM 688 O O . LYS A 1 92 ? -18.694 -5.876 -11.838 1.00 52.84 92 LYS A O 1
ATOM 693 N N . SER A 1 93 ? -19.336 -6.099 -9.696 1.00 39.78 93 SER A N 1
ATOM 694 C CA . SER A 1 93 ? -20.519 -6.879 -10.017 1.00 39.78 93 SER A CA 1
ATOM 695 C C . SER A 1 93 ? -21.437 -5.898 -10.725 1.00 39.78 93 SER A C 1
ATOM 697 O O . SER A 1 93 ? -21.816 -4.879 -10.142 1.00 39.78 93 SER A O 1
ATOM 699 N N . ALA A 1 94 ? -21.697 -6.127 -12.009 1.00 44.12 94 ALA A N 1
ATOM 700 C CA . ALA A 1 94 ? -22.738 -5.412 -12.718 1.00 44.12 94 ALA A CA 1
ATOM 701 C C . ALA A 1 94 ? -24.061 -5.823 -12.068 1.00 44.12 94 ALA A C 1
ATOM 703 O O . ALA A 1 94 ? -24.699 -6.787 -12.482 1.00 44.12 94 ALA A O 1
ATOM 704 N N . PHE A 1 95 ? -24.435 -5.149 -10.984 1.00 35.09 95 PHE A N 1
ATOM 705 C CA . PHE A 1 95 ? -25.772 -5.297 -10.450 1.00 35.09 95 PHE A CA 1
ATOM 706 C C . PHE A 1 95 ? -26.750 -4.788 -11.522 1.00 35.09 95 PHE A C 1
ATOM 708 O O . PHE A 1 95 ? -26.536 -3.729 -12.113 1.00 35.09 95 PHE A O 1
ATOM 715 N N . ALA A 1 96 ? -27.741 -5.627 -11.821 1.00 38.19 96 ALA A N 1
ATOM 716 C CA . ALA A 1 96 ? -28.687 -5.571 -12.935 1.00 38.19 96 ALA A CA 1
ATOM 717 C C . ALA A 1 96 ? -29.518 -4.258 -12.998 1.00 38.19 96 ALA A C 1
ATOM 719 O O . ALA A 1 96 ? -29.507 -3.469 -12.052 1.00 38.19 96 ALA A O 1
ATOM 720 N N . PRO A 1 97 ? -30.220 -3.984 -14.118 1.00 44.59 97 PRO A N 1
ATOM 721 C CA . PRO A 1 97 ? -30.541 -2.633 -14.558 1.00 44.59 97 PRO A CA 1
ATOM 722 C C . PRO A 1 97 ? -31.686 -2.021 -13.748 1.00 44.59 97 PRO A C 1
ATOM 724 O O . PRO A 1 97 ? -32.802 -2.536 -13.742 1.00 44.59 97 PRO A O 1
ATOM 727 N N . ALA A 1 98 ? -31.439 -0.858 -13.152 1.00 44.03 98 ALA A N 1
ATOM 728 C CA . ALA A 1 98 ? -32.497 0.053 -12.744 1.00 44.03 98 ALA A CA 1
ATOM 729 C C . ALA A 1 98 ? -32.546 1.223 -13.735 1.00 44.03 98 ALA A C 1
ATOM 731 O O . ALA A 1 98 ? -31.647 2.053 -13.758 1.00 44.03 98 ALA A O 1
ATOM 732 N N . ALA A 1 99 ? -33.616 1.226 -14.535 1.00 46.88 99 ALA A N 1
ATOM 733 C CA . ALA A 1 99 ? -34.217 2.343 -15.265 1.00 46.88 99 ALA A CA 1
ATOM 734 C C . ALA A 1 99 ? -33.348 3.168 -16.245 1.00 46.88 99 ALA A C 1
ATOM 736 O O . ALA A 1 99 ? -32.305 3.731 -15.933 1.00 46.88 99 ALA A O 1
ATOM 737 N N . ARG A 1 100 ? -33.883 3.280 -17.467 1.00 48.16 100 ARG A N 1
ATOM 738 C CA . ARG A 1 100 ? -33.420 4.113 -18.584 1.00 48.16 100 ARG A CA 1
ATOM 739 C C . ARG A 1 100 ? -33.010 5.522 -18.132 1.00 48.16 100 ARG A C 1
ATOM 741 O O . ARG A 1 100 ? -33.866 6.296 -17.722 1.00 48.16 100 ARG A O 1
ATOM 748 N N . SER A 1 101 ? -31.744 5.863 -18.354 1.00 41.91 101 SER A N 1
ATOM 749 C CA . SER A 1 101 ? -31.279 7.242 -18.517 1.00 41.91 101 SER A CA 1
ATOM 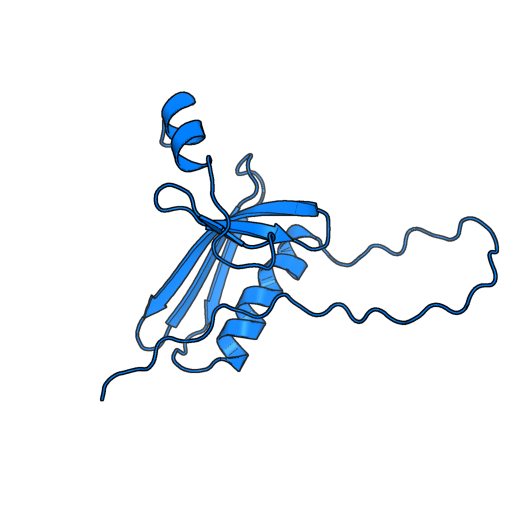750 C C . SER A 1 101 ? -30.314 7.284 -19.698 1.00 41.91 101 SER A C 1
ATOM 752 O O . SER A 1 101 ? -29.238 6.692 -19.670 1.00 41.91 101 SER A O 1
ATOM 754 N N . THR A 1 102 ? -30.739 7.941 -20.774 1.00 47.38 102 THR A N 1
ATOM 755 C CA . THR A 1 102 ? -29.931 8.238 -21.957 1.00 47.38 102 THR A CA 1
ATOM 756 C C . THR A 1 102 ? -28.943 9.353 -21.626 1.00 47.38 102 THR A C 1
ATOM 758 O O . THR A 1 102 ? -29.311 10.525 -21.624 1.00 47.38 102 THR A O 1
ATOM 761 N N . ALA A 1 103 ? -27.690 8.993 -21.361 1.00 48.53 103 ALA A N 1
ATOM 762 C CA . ALA A 1 103 ? -26.551 9.906 -21.404 1.00 48.53 103 ALA A CA 1
ATOM 763 C C . ALA A 1 103 ? -25.310 9.128 -21.878 1.00 48.53 103 ALA A C 1
ATOM 765 O O . ALA A 1 103 ? -25.145 7.964 -21.494 1.00 48.53 103 ALA A O 1
ATOM 766 N N . PRO A 1 104 ? -24.450 9.713 -22.733 1.00 41.88 104 PRO A N 1
ATOM 767 C CA . PRO A 1 104 ? -23.302 9.003 -23.275 1.00 41.88 104 PRO A CA 1
ATOM 768 C C . PRO A 1 104 ? -22.324 8.701 -22.137 1.00 41.88 104 PRO A C 1
ATOM 770 O O . PRO A 1 104 ? -21.789 9.595 -21.483 1.00 41.88 104 PRO A O 1
ATOM 773 N N . SER A 1 105 ? -22.132 7.411 -21.875 1.00 40.88 105 SER A N 1
ATOM 774 C CA . SER A 1 105 ? -21.192 6.923 -20.875 1.00 40.88 105 SER A CA 1
ATOM 775 C C . SER A 1 105 ? -19.778 7.110 -21.411 1.00 40.88 105 SER A C 1
ATOM 777 O O . SER A 1 105 ? -19.319 6.335 -22.246 1.00 40.88 105 SER A O 1
ATOM 779 N N . GLY A 1 106 ? -19.084 8.143 -20.935 1.00 40.84 106 GLY A N 1
ATOM 780 C CA . GLY A 1 106 ? -17.635 8.206 -21.052 1.00 40.84 106 GLY A CA 1
ATOM 781 C C . GLY A 1 106 ? -17.042 7.023 -20.293 1.00 40.84 106 GLY A C 1
ATOM 782 O O . GLY A 1 106 ? -17.212 6.907 -19.079 1.00 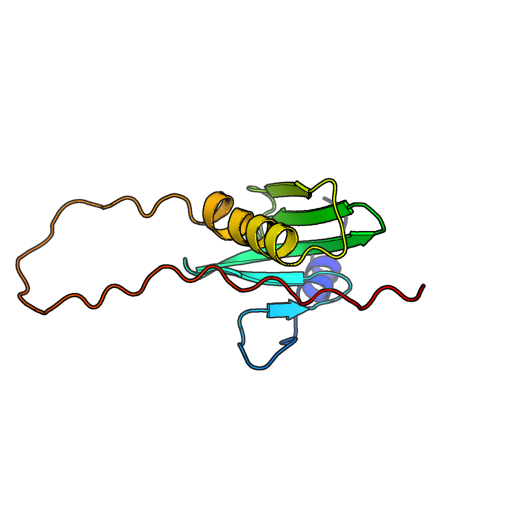40.84 106 GLY A O 1
ATOM 783 N N . THR A 1 107 ? -16.383 6.113 -21.003 1.00 40.06 107 THR A N 1
ATOM 784 C CA . THR A 1 107 ? -15.573 5.049 -20.410 1.00 40.06 107 THR A CA 1
ATOM 785 C C . THR A 1 107 ? -14.436 5.681 -19.618 1.00 40.06 107 THR A C 1
ATOM 787 O O . THR A 1 107 ? -13.361 5.943 -20.154 1.00 40.06 107 THR A O 1
ATOM 790 N N . ALA A 1 108 ? -14.658 5.913 -18.325 1.00 41.56 108 ALA A N 1
ATOM 791 C CA . ALA A 1 108 ? -13.572 6.026 -17.371 1.00 41.56 108 ALA A CA 1
ATOM 792 C C . ALA A 1 108 ? -12.951 4.630 -17.271 1.00 41.56 108 ALA A C 1
ATOM 794 O O . ALA A 1 108 ? -13.416 3.771 -16.518 1.00 41.56 108 ALA A O 1
ATOM 795 N N . ALA A 1 109 ? -11.957 4.375 -18.123 1.00 46.94 109 ALA A N 1
ATOM 796 C CA . ALA A 1 109 ? -11.084 3.230 -17.970 1.00 46.94 109 ALA A CA 1
ATOM 797 C C . ALA A 1 109 ? -10.598 3.218 -16.519 1.00 46.94 109 ALA A C 1
ATOM 799 O O . ALA A 1 109 ? -10.212 4.251 -15.971 1.00 46.94 109 ALA A O 1
ATOM 800 N N . HIS A 1 110 ? -10.683 2.055 -15.885 1.00 47.69 110 HIS A N 1
ATOM 801 C CA . HIS A 1 110 ? -10.130 1.846 -14.563 1.00 47.69 110 HIS A CA 1
ATOM 802 C C . HIS A 1 110 ? -8.619 2.009 -14.693 1.00 47.69 110 HIS A C 1
ATOM 804 O O . HIS A 1 110 ? -7.940 1.090 -15.143 1.00 47.69 110 HIS A O 1
ATOM 810 N N . VAL A 1 111 ? -8.107 3.208 -14.422 1.00 49.88 111 VAL A N 1
ATOM 811 C CA . VAL A 1 111 ? -6.669 3.443 -14.407 1.00 49.88 111 VAL A CA 1
ATOM 812 C C . VAL A 1 111 ? -6.197 2.897 -13.065 1.00 49.88 111 VAL A C 1
ATOM 814 O O . VAL A 1 111 ? -6.523 3.501 -12.040 1.00 49.88 111 VAL A O 1
ATOM 817 N N . PRO A 1 112 ? -5.508 1.739 -13.029 1.00 55.47 112 PRO A N 1
ATOM 818 C CA . PRO A 1 112 ? -4.924 1.266 -11.788 1.00 55.47 112 PRO A CA 1
ATOM 819 C C . PRO A 1 112 ? -4.011 2.362 -11.253 1.00 55.47 112 PRO A C 1
ATOM 821 O O . PRO A 1 112 ? -3.316 3.039 -12.018 1.00 55.47 112 PRO A O 1
ATOM 824 N N . LEU A 1 113 ? -4.042 2.559 -9.937 1.00 59.53 113 LEU A N 1
ATOM 825 C CA . LEU A 1 113 ? -3.171 3.528 -9.295 1.00 59.53 113 LEU A CA 1
ATOM 826 C C . LEU A 1 113 ? -1.726 3.210 -9.696 1.00 59.53 113 LEU A C 1
ATOM 828 O O . LEU A 1 113 ? -1.295 2.072 -9.491 1.00 59.53 113 LEU A O 1
ATOM 832 N N . PRO A 1 114 ? -0.979 4.173 -10.272 1.00 64.00 114 PRO A N 1
ATOM 833 C CA . PRO A 1 114 ? 0.415 3.942 -10.607 1.00 64.00 114 PRO A CA 1
ATOM 834 C C . PRO A 1 114 ? 1.148 3.436 -9.368 1.00 64.00 114 PRO A C 1
ATOM 836 O O . PRO A 1 114 ? 0.951 3.974 -8.272 1.00 64.00 114 PRO A O 1
ATOM 839 N N . ALA A 1 115 ? 1.976 2.406 -9.515 1.00 73.62 115 ALA A N 1
ATOM 840 C CA . ALA A 1 115 ? 2.873 2.052 -8.428 1.00 73.62 115 ALA A CA 1
ATOM 841 C C . ALA A 1 115 ? 3.799 3.234 -8.114 1.00 73.62 115 ALA A C 1
ATOM 843 O O . ALA A 1 115 ? 4.011 4.134 -8.935 1.00 73.62 115 ALA A O 1
ATOM 844 N N . GLU A 1 116 ? 4.343 3.241 -6.901 1.00 71.44 116 GLU A N 1
ATOM 845 C CA . GLU A 1 116 ? 5.412 4.174 -6.565 1.00 71.44 116 GLU A CA 1
ATOM 846 C C . GLU A 1 116 ? 6.587 3.968 -7.524 1.00 71.44 116 GLU A C 1
ATOM 848 O O . GLU A 1 116 ? 6.885 2.840 -7.924 1.00 71.44 116 GLU A O 1
ATOM 853 N N . ARG A 1 117 ? 7.231 5.069 -7.928 1.00 75.38 117 ARG A N 1
ATOM 854 C CA . ARG A 1 117 ? 8.363 4.999 -8.855 1.00 75.38 117 ARG A CA 1
ATOM 855 C C . ARG A 1 117 ? 9.502 4.215 -8.219 1.00 75.38 117 ARG A C 1
ATOM 857 O O . ARG A 1 117 ? 9.771 4.355 -7.027 1.00 75.38 117 ARG A O 1
ATOM 864 N N . ASP A 1 118 ? 10.191 3.447 -9.049 1.00 75.38 118 ASP A N 1
ATOM 865 C CA . ASP A 1 118 ? 11.383 2.734 -8.624 1.00 75.38 118 ASP A CA 1
ATOM 866 C C . ASP A 1 118 ? 12.477 3.712 -8.192 1.00 75.38 118 ASP A C 1
ATOM 868 O O . ASP A 1 118 ? 12.678 4.771 -8.797 1.00 75.38 118 ASP A O 1
ATOM 872 N N . LEU A 1 119 ? 13.184 3.339 -7.127 1.00 69.56 119 LEU A N 1
ATOM 873 C CA . LEU A 1 119 ? 14.412 4.011 -6.735 1.00 69.56 119 LEU A CA 1
ATOM 874 C C . LEU A 1 119 ? 15.508 3.655 -7.751 1.00 69.56 119 LEU A C 1
ATOM 876 O O . LEU A 1 119 ? 15.593 2.496 -8.157 1.00 69.56 119 LEU A O 1
ATOM 880 N N . PRO A 1 120 ? 16.356 4.613 -8.156 1.00 65.06 120 PRO A N 1
ATOM 881 C CA . PRO A 1 120 ? 17.466 4.323 -9.052 1.00 65.06 120 PRO A CA 1
ATOM 882 C C . PRO A 1 120 ? 18.475 3.400 -8.357 1.00 65.06 120 PRO A C 1
ATOM 884 O O . PRO A 1 120 ? 18.998 3.737 -7.291 1.00 65.06 120 PRO A O 1
ATOM 887 N N . GLU A 1 121 ? 18.763 2.251 -8.965 1.00 61.97 121 GLU A N 1
ATOM 888 C CA . GLU A 1 121 ? 19.861 1.379 -8.539 1.00 61.97 121 GLU A CA 1
ATOM 889 C C . GLU A 1 121 ? 21.192 2.104 -8.808 1.00 61.97 121 GLU A C 1
ATOM 891 O O . GLU A 1 121 ? 21.411 2.646 -9.895 1.00 61.97 121 GLU A O 1
ATOM 896 N N . ARG A 1 122 ? 22.079 2.165 -7.808 1.00 65.12 122 ARG A N 1
ATOM 897 C CA . ARG A 1 122 ? 23.457 2.628 -8.013 1.00 65.12 122 ARG A CA 1
ATOM 898 C C . ARG A 1 122 ? 24.293 1.404 -8.379 1.00 65.12 122 ARG A C 1
ATOM 900 O O . ARG A 1 122 ? 24.374 0.483 -7.571 1.00 65.12 122 ARG A O 1
ATOM 907 N N . HIS A 1 123 ? 24.841 1.396 -9.591 1.00 52.81 123 HIS A N 1
ATOM 908 C CA . HIS A 1 123 ? 25.829 0.415 -10.041 1.00 52.81 123 HIS A CA 1
ATOM 909 C C . HIS A 1 123 ? 27.231 0.823 -9.594 1.00 52.81 123 HIS A C 1
ATOM 911 O O . HIS A 1 123 ? 27.511 2.045 -9.616 1.00 52.81 123 HIS A O 1
#

pLDDT: mean 83.98, std 20.16, range [35.09, 98.56]

Solvent-accessible surface area (backbone atoms only — not comparable to full-atom values): 7722 Å² total; per-residue (Å²): 140,91,69,56,72,69,58,47,47,57,32,65,52,61,45,68,75,56,96,80,73,38,43,28,40,32,65,91,28,35,35,42,55,42,96,78,73,51,55,35,40,31,50,76,46,78,50,94,48,27,34,38,41,40,37,22,36,88,86,63,84,48,72,49,78,49,76,45,89,43,46,91,45,64,70,59,50,28,54,56,44,36,47,53,50,53,73,74,58,44,76,81,73,81,74,75,89,77,77,96,74,97,67,90,79,76,80,76,71,85,71,63,66,76,38,82,79,73,75,83,83,85,129

Secondar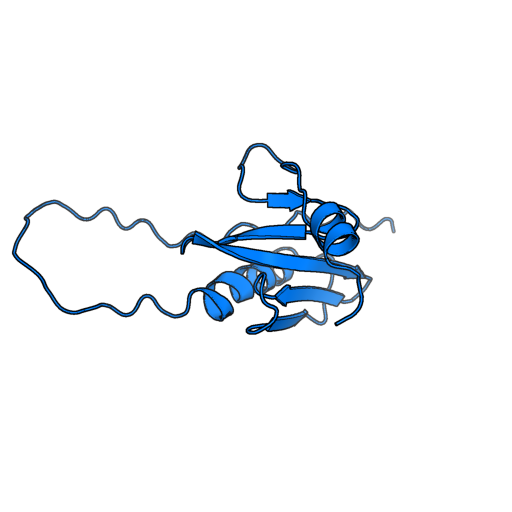y structure (DSSP, 8-state):
--S-HHHHHHHH--EESSTTSSEEE-SS-EEEE-TTS-EEEEEEEEETTEEEEEEEETTSSSEEEEEES-SS-HHHHHHHHHHHIIIII-S---PPP--------------PPPPPPPPPPP-